Protein AF-A0A453D040-F1 (afdb_monomer)

Mean predicted aligned error: 4.33 Å

Nearest PDB structures (foldseek):
  8otz-assembly1_IB  TM=3.729E-01  e=1.281E+00  Bos taurus
  4pg4-assembly1_A  TM=2.962E-01  e=1.457E+00  Staphylococcus aureus M1064
  4pg6-assembly1_A  TM=3.492E-01  e=2.286E+00  Staphylococcus aureus
  4pg7-assembly1_B  TM=3.413E-01  e=2.772E+00  Staphylococcus aureus M1064

Organism: Aegilops tauschii subsp. strangulata (NCBI:txid200361)

Radius of gyration: 22.06 Å; Cα contacts (8 Å, |Δi|>4): 183; chains: 1; bounding box: 45×27×63 Å

Foldseek 3Di:
DEAEAEDLVRLVCQVCCVPPCCVPPPVPYFYEYEYADCVPNVVSLLSSLVRGPAYEYQAQVVLVVCCPPPSHVVNSVRYYYDHDDDDCVQVALQPDPVFPDRDDPVCCVVRVLRRVQVVCVVVVHDSDPDDDDDDDDD

Secondary structure (DSSP, 8-state):
-EEEEEHHHHHHHHHHIIIIITTTT-TT-EEEEEES-TTS-HHHHHHHHHH-SEEEES-HHHHHHTTTSTTTGGGGGGEEE------TTTS-TTT-TTSSS---SSSHHHHHHHHHHHHHHHTT----SS--------

Sequence (138 aa):
DIIHCHDWSSAPVAWLYKQQYVHNGLPNGRVVFTIHNLEFGVHHIGKAMAHCDKATTVSYTYSKEVSGHGSIAPHYFKFHGIRNGIDSDIWDPYNDNFIPVHYTSENVVEGKSSAKRALQEKLGLHQTDSPLVGIISR

Structure (mmCIF, N/CA/C/O backbone):
data_AF-A0A453D040-F1
#
_entry.id   AF-A0A453D040-F1
#
loop_
_atom_site.group_PDB
_atom_site.id
_atom_site.type_symbol
_atom_site.label_atom_id
_atom_site.label_alt_id
_atom_site.label_comp_id
_atom_site.label_asym_id
_atom_site.label_entity_id
_atom_site.label_seq_id
_atom_site.pdbx_PDB_ins_code
_atom_site.Cartn_x
_atom_site.Cartn_y
_atom_site.Cartn_z
_atom_site.occupancy
_atom_site.B_iso_or_equiv
_atom_site.auth_seq_id
_atom_site.auth_comp_id
_atom_site.auth_asym_id
_atom_site.auth_atom_id
_atom_site.pdbx_PDB_model_num
ATOM 1 N N . ASP A 1 1 ? -2.326 2.569 -23.953 1.00 89.75 1 ASP A N 1
ATOM 2 C CA . ASP A 1 1 ? -2.586 1.633 -22.836 1.00 89.75 1 ASP A CA 1
ATOM 3 C C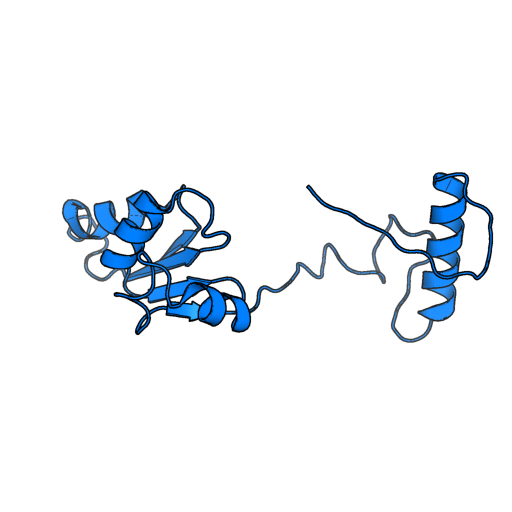 . ASP A 1 1 ? -1.653 1.884 -21.668 1.00 89.75 1 ASP A C 1
ATOM 5 O O . ASP A 1 1 ? -0.561 2.421 -21.864 1.00 89.75 1 ASP A O 1
ATOM 9 N N . ILE A 1 2 ? -2.083 1.499 -20.467 1.00 95.19 2 ILE A N 1
ATOM 10 C CA . ILE A 1 2 ? -1.259 1.515 -19.256 1.00 95.19 2 ILE A CA 1
ATOM 11 C C . ILE A 1 2 ? -1.153 0.085 -18.739 1.00 95.19 2 ILE A C 1
ATOM 13 O O . ILE A 1 2 ? -2.164 -0.557 -18.474 1.00 95.19 2 ILE A O 1
ATOM 17 N N . ILE A 1 3 ? 0.076 -0.395 -18.580 1.00 96.19 3 ILE A N 1
ATOM 18 C CA . ILE A 1 3 ? 0.377 -1.659 -17.919 1.00 96.19 3 ILE A CA 1
ATOM 19 C C . ILE A 1 3 ? 0.754 -1.323 -16.482 1.00 96.19 3 ILE A C 1
ATOM 21 O O . ILE A 1 3 ? 1.815 -0.745 -16.228 1.00 96.19 3 ILE A O 1
ATOM 25 N N . HIS A 1 4 ? -0.128 -1.659 -15.546 1.00 98.06 4 HIS A N 1
ATOM 26 C CA . HIS A 1 4 ? 0.088 -1.417 -14.125 1.00 98.06 4 HIS A CA 1
ATOM 27 C C . HIS A 1 4 ? 0.572 -2.698 -13.452 1.00 98.06 4 HIS A C 1
ATOM 29 O O . HIS A 1 4 ? -0.169 -3.657 -13.272 1.00 98.06 4 HIS A O 1
ATOM 35 N N . CYS A 1 5 ? 1.857 -2.721 -13.130 1.00 98.06 5 CYS A N 1
ATOM 36 C CA . CYS A 1 5 ? 2.522 -3.832 -12.470 1.00 98.06 5 CYS A CA 1
ATOM 37 C C . CYS A 1 5 ? 2.555 -3.588 -10.956 1.00 98.06 5 CYS A C 1
ATOM 39 O O . CYS A 1 5 ? 2.861 -2.480 -10.512 1.00 98.06 5 CYS A O 1
ATOM 41 N N . HIS A 1 6 ? 2.278 -4.627 -10.175 1.00 98.06 6 HIS A N 1
ATOM 42 C CA . HIS A 1 6 ? 2.329 -4.613 -8.717 1.00 98.06 6 HIS A CA 1
ATOM 43 C C . HIS A 1 6 ? 3.392 -5.593 -8.208 1.00 98.06 6 HIS A C 1
ATOM 45 O O . HIS A 1 6 ? 3.328 -6.788 -8.501 1.00 98.06 6 HIS A O 1
ATOM 51 N N . ASP A 1 7 ? 4.349 -5.073 -7.442 1.00 97.31 7 ASP A N 1
ATOM 52 C CA . ASP A 1 7 ? 5.433 -5.806 -6.784 1.00 97.31 7 ASP A CA 1
ATOM 53 C C . ASP A 1 7 ? 6.348 -6.656 -7.682 1.00 97.31 7 ASP A C 1
ATOM 55 O O . ASP A 1 7 ? 6.230 -6.743 -8.908 1.00 97.31 7 ASP A O 1
ATOM 59 N N . TRP A 1 8 ? 7.346 -7.260 -7.033 1.00 96.81 8 TRP A N 1
ATOM 60 C CA . TRP A 1 8 ? 8.403 -8.055 -7.650 1.00 96.81 8 TRP A CA 1
ATOM 61 C C . TRP A 1 8 ? 7.890 -9.215 -8.512 1.00 96.81 8 TRP A C 1
ATOM 63 O O . TRP A 1 8 ? 8.557 -9.579 -9.479 1.00 96.81 8 TRP A O 1
ATOM 73 N N . SER A 1 9 ? 6.719 -9.778 -8.203 1.00 97.31 9 SER A N 1
ATOM 74 C CA . SER A 1 9 ? 6.136 -10.895 -8.955 1.00 97.31 9 SER A CA 1
ATOM 75 C C . SER A 1 9 ? 5.751 -10.498 -10.384 1.00 97.31 9 SER A C 1
ATOM 77 O O . SER A 1 9 ? 5.857 -11.315 -11.294 1.00 97.31 9 SER A O 1
ATOM 79 N N . SER A 1 10 ? 5.373 -9.233 -10.605 1.00 97.94 10 SER A N 1
ATOM 80 C CA . SER A 1 10 ? 5.038 -8.692 -11.931 1.00 97.94 10 SER A CA 1
ATOM 81 C C . SER A 1 10 ? 6.128 -7.798 -12.532 1.00 97.94 10 SER A C 1
ATOM 83 O O . SER A 1 10 ? 6.037 -7.414 -13.699 1.00 97.94 10 SER A O 1
ATOM 85 N N . ALA A 1 11 ? 7.202 -7.516 -11.787 1.00 97.75 11 ALA A N 1
ATOM 86 C CA . ALA A 1 11 ? 8.355 -6.745 -12.254 1.00 97.75 11 ALA A CA 1
ATOM 87 C C . ALA A 1 11 ? 8.897 -7.168 -13.639 1.00 97.75 11 ALA A C 1
ATOM 89 O O . ALA A 1 11 ? 9.210 -6.264 -14.423 1.00 97.75 11 ALA A O 1
ATOM 90 N N . PRO A 1 12 ? 8.960 -8.473 -14.005 1.00 97.94 12 PRO A N 1
ATOM 91 C CA . PRO A 1 12 ? 9.365 -8.901 -15.346 1.00 97.94 12 PRO A CA 1
ATOM 92 C C . PRO A 1 12 ? 8.638 -8.240 -16.500 1.00 97.94 12 PRO A C 1
ATOM 94 O O . PRO A 1 12 ? 9.259 -7.931 -17.520 1.00 97.94 12 PRO A O 1
ATOM 97 N N . VAL A 1 13 ? 7.354 -7.945 -16.325 1.00 96.81 13 VAL A N 1
ATOM 98 C CA . VAL A 1 13 ? 6.543 -7.314 -17.362 1.00 96.81 13 VAL A CA 1
ATOM 99 C C . VAL A 1 13 ? 7.116 -5.949 -17.745 1.00 96.81 13 VAL A C 1
ATOM 101 O O . VAL A 1 13 ? 7.151 -5.626 -18.930 1.00 96.81 13 VAL A O 1
ATOM 104 N N . ALA A 1 14 ? 7.657 -5.181 -16.792 1.00 96.75 14 ALA A N 1
ATOM 105 C CA . ALA A 1 14 ? 8.172 -3.838 -17.051 1.00 96.75 14 ALA A CA 1
ATOM 106 C C . ALA A 1 14 ? 9.323 -3.822 -18.070 1.00 96.75 14 ALA A C 1
ATOM 108 O O . ALA A 1 14 ? 9.320 -2.997 -18.986 1.00 96.75 14 ALA A O 1
ATOM 109 N N . TRP A 1 15 ? 10.299 -4.729 -17.943 1.00 95.88 15 TRP A N 1
ATOM 110 C CA . TRP A 1 15 ? 11.440 -4.761 -18.865 1.00 95.88 15 TRP A CA 1
ATOM 111 C C . TRP A 1 15 ? 11.167 -5.587 -20.113 1.00 95.88 15 TRP A C 1
ATOM 113 O O . TRP A 1 15 ? 11.574 -5.171 -21.194 1.00 95.88 15 TRP A O 1
ATOM 123 N N . LEU A 1 16 ? 10.453 -6.713 -19.996 1.00 95.81 16 LEU A N 1
ATOM 124 C CA . LEU A 1 16 ? 10.104 -7.527 -21.159 1.00 95.81 16 LEU A CA 1
ATOM 125 C C . LEU A 1 16 ? 9.261 -6.710 -22.134 1.00 95.81 16 LEU A C 1
ATOM 127 O O . LEU A 1 16 ? 9.548 -6.705 -23.329 1.00 95.81 16 LEU A O 1
ATOM 131 N N . TYR A 1 17 ? 8.294 -5.938 -21.631 1.00 95.19 17 TYR A N 1
ATOM 132 C CA . TYR A 1 17 ? 7.504 -5.048 -22.469 1.00 95.19 17 TYR A CA 1
ATOM 133 C C . TYR A 1 17 ? 8.383 -4.055 -23.242 1.00 95.19 17 TYR A C 1
ATOM 135 O O . TYR A 1 17 ? 8.329 -4.014 -24.470 1.00 95.19 17 TYR A O 1
ATOM 143 N N . LYS A 1 18 ? 9.248 -3.304 -22.545 1.00 91.25 18 LYS A N 1
ATOM 144 C CA . LYS A 1 18 ? 10.108 -2.288 -23.175 1.00 91.25 18 LYS A CA 1
ATOM 145 C C . LYS A 1 18 ? 11.129 -2.878 -24.149 1.00 91.25 18 LYS A C 1
ATOM 147 O O . LYS A 1 18 ? 11.468 -2.217 -25.121 1.00 91.25 18 LYS A O 1
ATOM 152 N N . GLN A 1 19 ? 11.631 -4.082 -23.882 1.00 92.56 19 GLN A N 1
ATOM 153 C CA . GLN A 1 19 ? 12.714 -4.690 -24.659 1.00 92.56 19 GLN A CA 1
ATOM 154 C C . GLN A 1 19 ? 12.226 -5.555 -25.822 1.00 92.56 19 GLN A C 1
ATOM 156 O O . GLN A 1 19 ? 12.916 -5.642 -26.831 1.00 92.56 19 GLN A O 1
ATOM 161 N N . GLN A 1 20 ? 11.081 -6.223 -25.677 1.00 91.25 20 GLN A N 1
ATOM 162 C CA . GLN A 1 20 ? 10.655 -7.276 -26.605 1.00 91.25 20 GLN A CA 1
ATOM 163 C C . GLN A 1 20 ? 9.275 -7.027 -27.215 1.00 91.25 20 GLN A C 1
ATOM 165 O O . GLN A 1 20 ? 9.037 -7.429 -28.351 1.00 91.25 20 GLN A O 1
ATOM 170 N N . TYR A 1 21 ? 8.360 -6.376 -26.490 1.00 89.69 21 TYR A N 1
ATOM 171 C CA . TYR A 1 21 ? 6.948 -6.325 -26.890 1.00 89.69 21 TYR A CA 1
ATOM 172 C C . TYR A 1 21 ? 6.437 -4.944 -27.282 1.00 89.69 21 TYR A C 1
ATOM 174 O O . TYR A 1 21 ? 5.306 -4.849 -27.749 1.00 89.69 21 TYR A O 1
ATOM 182 N N . VAL A 1 22 ? 7.245 -3.887 -27.174 1.00 87.75 22 VAL A N 1
ATOM 183 C CA . VAL A 1 22 ? 6.804 -2.535 -27.548 1.00 87.75 22 VAL A CA 1
ATOM 184 C C . VAL A 1 22 ? 6.285 -2.488 -28.993 1.00 87.75 22 VAL A C 1
ATOM 186 O O . VAL A 1 22 ? 5.265 -1.870 -29.259 1.00 87.75 22 VAL A O 1
ATOM 189 N N . HIS A 1 23 ? 6.887 -3.235 -29.921 1.00 85.06 23 HIS A N 1
ATOM 190 C CA . HIS A 1 23 ? 6.444 -3.285 -31.321 1.00 85.06 23 HIS A CA 1
ATOM 191 C C . HIS A 1 23 ? 5.318 -4.300 -31.596 1.00 85.06 23 HIS A C 1
ATOM 193 O O . HIS A 1 23 ? 4.806 -4.354 -32.710 1.00 85.06 23 HIS A O 1
ATOM 199 N N . ASN A 1 24 ? 4.893 -5.069 -30.590 1.00 83.12 24 ASN A N 1
ATOM 200 C CA . ASN A 1 24 ? 3.925 -6.159 -30.715 1.00 83.12 24 ASN A CA 1
ATOM 201 C C . ASN A 1 24 ? 2.545 -5.746 -30.179 1.00 83.12 24 ASN A C 1
ATOM 203 O O . ASN A 1 24 ? 2.044 -6.304 -29.206 1.00 83.12 24 ASN A O 1
ATO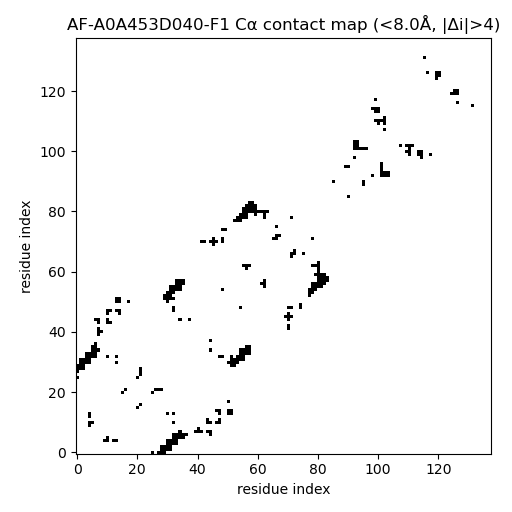M 207 N N . GLY A 1 25 ? 1.931 -4.745 -30.816 1.00 74.94 25 GLY A N 1
ATOM 208 C CA . GLY A 1 25 ? 0.526 -4.377 -30.585 1.00 74.94 25 GLY A CA 1
ATOM 209 C C . GLY A 1 25 ? 0.268 -3.280 -29.546 1.00 74.94 25 GLY A C 1
ATOM 210 O O . GLY A 1 25 ? -0.860 -2.812 -29.451 1.00 74.94 25 GLY A O 1
ATOM 211 N N . LEU A 1 26 ? 1.291 -2.807 -28.824 1.00 80.56 26 LEU A N 1
ATOM 212 C CA . LEU A 1 26 ? 1.186 -1.693 -27.868 1.00 80.56 26 LEU A CA 1
ATOM 213 C C . LEU A 1 26 ? 2.322 -0.663 -28.055 1.00 80.56 26 LEU A C 1
ATOM 215 O O . LEU A 1 26 ? 3.042 -0.373 -27.108 1.00 80.56 26 LEU A O 1
ATOM 219 N N . PRO A 1 27 ? 2.496 -0.047 -29.239 1.00 82.50 27 PRO A N 1
ATOM 220 C CA . PRO A 1 27 ? 3.654 0.813 -29.542 1.00 82.50 27 PRO A CA 1
ATOM 221 C C . PRO A 1 27 ? 3.834 2.015 -28.609 1.00 82.50 27 PRO A C 1
ATOM 223 O O . PRO A 1 27 ? 4.950 2.489 -28.420 1.00 82.50 27 PRO A O 1
ATOM 226 N N . ASN A 1 28 ? 2.748 2.487 -27.993 1.00 88.00 28 ASN A N 1
ATOM 227 C CA . ASN A 1 28 ? 2.739 3.662 -27.119 1.00 88.00 28 ASN A CA 1
ATOM 228 C C . ASN A 1 28 ? 2.328 3.341 -25.673 1.00 88.00 28 ASN A C 1
ATOM 230 O O . ASN A 1 28 ? 1.981 4.249 -24.913 1.00 88.00 28 ASN A O 1
ATOM 234 N N . GLY A 1 29 ? 2.318 2.065 -25.279 1.00 92.88 29 GLY A N 1
ATOM 235 C CA . GLY A 1 29 ? 1.950 1.675 -23.920 1.00 92.88 29 GLY A CA 1
ATOM 236 C C . GLY A 1 29 ? 2.936 2.212 -22.875 1.00 92.88 29 GLY A C 1
ATOM 237 O O . GLY A 1 29 ? 4.155 2.258 -23.096 1.00 92.88 29 GLY A O 1
ATOM 238 N N . ARG A 1 30 ? 2.400 2.619 -21.723 1.00 95.88 30 ARG A N 1
ATOM 239 C CA . ARG A 1 30 ? 3.167 3.109 -20.571 1.00 95.88 30 ARG A CA 1
ATOM 240 C C . ARG A 1 30 ? 3.128 2.096 -19.440 1.00 95.88 30 ARG A C 1
ATOM 242 O O . ARG A 1 30 ? 2.104 1.463 -19.215 1.00 95.88 30 ARG A O 1
ATOM 249 N N . VAL A 1 31 ? 4.233 1.965 -18.721 1.00 97.75 31 VAL A N 1
ATOM 250 C CA . VAL A 1 31 ? 4.354 1.068 -17.572 1.00 97.75 31 VAL A CA 1
ATOM 251 C C . VAL A 1 31 ? 4.335 1.889 -16.292 1.00 97.75 31 VAL A C 1
ATOM 253 O O . VAL A 1 31 ? 5.196 2.750 -16.085 1.00 97.75 31 VAL A O 1
ATOM 256 N N . VAL A 1 32 ? 3.380 1.579 -15.422 1.00 98.50 32 VAL A N 1
ATOM 257 C CA . VAL A 1 32 ? 3.338 2.052 -14.038 1.00 98.50 32 VAL A CA 1
ATOM 258 C C . VAL A 1 32 ? 3.701 0.882 -13.133 1.00 98.50 32 VAL A C 1
ATOM 260 O O . VAL A 1 32 ? 3.146 -0.203 -13.282 1.00 98.50 32 VAL A O 1
ATOM 263 N N . PHE A 1 33 ? 4.639 1.084 -12.211 1.00 98.56 33 PHE A N 1
ATOM 264 C CA . PHE A 1 33 ? 5.089 0.043 -11.286 1.00 98.56 33 PHE A CA 1
ATOM 265 C C . PHE A 1 33 ? 4.820 0.451 -9.834 1.00 98.56 33 PHE A C 1
ATOM 267 O O . PHE A 1 33 ? 5.387 1.433 -9.359 1.00 98.56 33 PHE A O 1
ATOM 274 N N . THR A 1 34 ? 3.960 -0.279 -9.125 1.00 98.44 34 THR A N 1
ATOM 275 C CA . THR A 1 34 ? 3.672 -0.041 -7.704 1.00 98.44 34 THR A CA 1
ATOM 276 C C . THR A 1 34 ? 4.409 -1.035 -6.825 1.00 98.44 34 THR A C 1
ATOM 278 O O . THR A 1 34 ? 4.254 -2.242 -6.991 1.00 98.44 34 THR A O 1
ATOM 281 N N . ILE A 1 35 ? 5.159 -0.515 -5.858 1.00 97.94 35 ILE A N 1
ATOM 282 C CA . ILE A 1 35 ? 5.836 -1.292 -4.818 1.00 97.94 35 ILE A CA 1
ATOM 283 C C . ILE A 1 35 ? 4.962 -1.269 -3.563 1.00 97.94 35 ILE A C 1
ATOM 285 O O . ILE A 1 35 ? 4.740 -0.192 -3.002 1.00 97.94 35 ILE A O 1
ATOM 289 N N . HIS A 1 36 ? 4.486 -2.428 -3.111 1.00 96.81 36 HIS A N 1
ATOM 290 C CA . HIS A 1 36 ? 3.762 -2.562 -1.842 1.00 96.81 36 HIS A CA 1
ATOM 291 C C . HIS A 1 36 ? 4.686 -2.950 -0.694 1.00 96.81 36 HIS A C 1
ATOM 293 O O . HIS A 1 36 ? 4.465 -2.499 0.426 1.00 96.81 36 HIS A O 1
ATOM 299 N N . ASN A 1 37 ? 5.736 -3.731 -0.962 1.00 93.56 37 ASN A N 1
ATOM 300 C CA . ASN A 1 37 ? 6.781 -3.999 0.023 1.00 93.56 37 ASN A CA 1
ATOM 301 C C . ASN A 1 37 ? 8.160 -4.147 -0.637 1.00 93.56 37 ASN A C 1
ATOM 303 O O . ASN A 1 37 ? 8.401 -5.076 -1.407 1.00 93.56 37 ASN A O 1
ATOM 307 N N . LEU A 1 38 ? 9.081 -3.242 -0.295 1.00 92.94 38 LEU A N 1
ATOM 308 C CA . LEU A 1 38 ? 10.444 -3.244 -0.820 1.00 92.94 38 LEU A CA 1
ATOM 309 C C . LEU A 1 38 ? 11.324 -4.373 -0.257 1.00 92.94 38 LEU A C 1
ATOM 311 O O . LEU A 1 38 ? 12.333 -4.693 -0.872 1.00 92.94 38 LEU A O 1
ATOM 315 N N . GLU A 1 39 ? 10.965 -5.000 0.865 1.00 91.06 39 GLU A N 1
ATOM 316 C CA . GLU A 1 39 ? 11.761 -6.073 1.487 1.00 91.06 39 GLU A CA 1
ATOM 317 C C . GLU A 1 39 ? 11.878 -7.323 0.601 1.00 91.06 39 GLU A C 1
ATOM 319 O O . GLU A 1 39 ? 12.839 -8.086 0.713 1.00 91.06 39 GLU A O 1
ATOM 324 N N . PHE A 1 40 ? 10.932 -7.527 -0.319 1.00 92.12 40 PHE A N 1
ATOM 325 C CA . PHE A 1 40 ? 10.878 -8.712 -1.168 1.00 92.12 40 PHE A CA 1
ATOM 326 C C . PHE A 1 40 ? 11.274 -8.400 -2.609 1.00 92.12 40 PHE A C 1
ATOM 328 O O . PHE A 1 40 ? 10.770 -7.474 -3.238 1.00 92.12 40 PHE A O 1
ATOM 335 N N . GLY A 1 41 ? 12.161 -9.222 -3.176 1.00 92.12 41 GLY A N 1
ATOM 336 C CA . GLY A 1 41 ? 12.474 -9.165 -4.605 1.00 92.12 41 GLY A CA 1
ATOM 337 C C . GLY A 1 41 ? 13.178 -7.879 -5.053 1.00 92.12 41 GLY A C 1
ATOM 338 O O . GLY A 1 41 ? 13.058 -7.496 -6.216 1.00 92.12 41 GLY A O 1
ATOM 339 N N . VAL A 1 42 ? 13.952 -7.244 -4.166 1.00 94.38 42 VAL A N 1
ATOM 340 C CA . VAL A 1 42 ? 14.692 -5.985 -4.389 1.00 94.38 42 VAL A CA 1
ATOM 341 C C . VAL A 1 42 ? 15.409 -5.917 -5.742 1.00 94.38 42 VAL A C 1
ATOM 343 O O . VAL A 1 42 ? 15.384 -4.876 -6.403 1.00 94.38 42 VAL A O 1
ATOM 346 N N . HIS A 1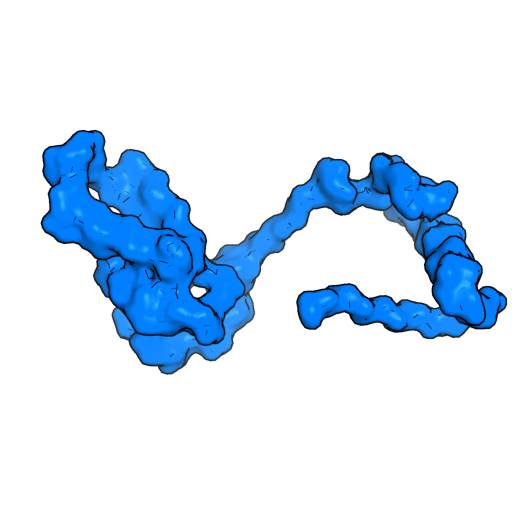 43 ? 16.036 -7.017 -6.173 1.00 94.88 43 HIS A N 1
ATOM 347 C CA . HIS A 1 43 ? 16.724 -7.092 -7.464 1.00 94.88 43 HIS A CA 1
ATOM 348 C C . HIS A 1 43 ? 15.764 -6.899 -8.651 1.00 94.88 43 HIS A C 1
ATOM 350 O O . HIS A 1 43 ? 16.036 -6.118 -9.564 1.00 94.88 43 HIS A O 1
ATOM 356 N N . HIS A 1 44 ? 14.608 -7.567 -8.615 1.00 97.75 44 HIS A N 1
ATOM 357 C CA . HIS A 1 44 ? 13.576 -7.458 -9.644 1.00 97.75 44 HIS A CA 1
ATOM 358 C C . HIS A 1 44 ? 12.931 -6.072 -9.623 1.00 97.75 44 HIS A C 1
ATOM 360 O O . HIS A 1 44 ? 12.731 -5.475 -10.680 1.00 97.75 44 HIS A O 1
ATOM 366 N N . ILE A 1 45 ? 12.684 -5.531 -8.425 1.00 97.38 45 ILE A N 1
ATOM 367 C CA . ILE A 1 45 ? 12.180 -4.168 -8.237 1.00 97.38 45 ILE A CA 1
ATOM 368 C C . ILE A 1 45 ? 13.141 -3.151 -8.853 1.00 97.38 45 ILE A C 1
ATOM 370 O O . ILE A 1 45 ? 12.707 -2.329 -9.650 1.00 97.38 45 ILE A O 1
ATOM 374 N N . GLY A 1 46 ? 14.442 -3.225 -8.559 1.00 97.50 46 GLY A N 1
ATOM 375 C CA . GLY A 1 46 ? 15.432 -2.305 -9.131 1.00 97.50 46 GLY A CA 1
ATOM 376 C C . GLY A 1 46 ? 15.445 -2.340 -10.660 1.00 97.50 46 GLY A C 1
ATOM 377 O O . GLY A 1 46 ? 15.434 -1.295 -11.309 1.00 97.50 46 GLY A O 1
ATOM 378 N N . LYS A 1 47 ? 15.359 -3.536 -11.254 1.00 97.94 47 LYS A N 1
ATOM 379 C CA . LYS A 1 47 ? 15.256 -3.678 -12.711 1.00 97.94 47 LYS A CA 1
ATOM 380 C C . LYS A 1 47 ? 13.950 -3.092 -13.261 1.00 97.94 47 LYS A C 1
ATOM 382 O O . LYS A 1 47 ? 13.980 -2.386 -14.265 1.00 97.94 47 LYS A O 1
ATOM 387 N N . ALA A 1 48 ? 12.810 -3.327 -12.612 1.00 98.06 48 ALA A N 1
ATOM 388 C CA . ALA A 1 48 ? 11.539 -2.724 -13.018 1.00 98.06 48 ALA A CA 1
ATOM 389 C C . ALA A 1 48 ? 11.565 -1.193 -12.907 1.00 98.06 48 ALA A C 1
ATOM 391 O O . ALA A 1 48 ? 11.125 -0.511 -13.832 1.00 98.06 48 ALA A O 1
ATOM 392 N N . MET A 1 49 ? 12.156 -0.654 -11.838 1.00 98.06 49 MET A N 1
ATOM 393 C CA . MET A 1 49 ? 12.350 0.783 -11.640 1.00 98.06 49 MET A CA 1
ATOM 394 C C . MET A 1 49 ? 13.183 1.405 -12.762 1.00 98.06 49 MET A C 1
ATOM 396 O O . MET A 1 49 ? 12.882 2.517 -13.190 1.00 98.06 49 MET A O 1
ATOM 400 N N . ALA A 1 50 ? 14.170 0.694 -13.312 1.00 97.88 50 ALA A N 1
ATOM 401 C CA . ALA A 1 50 ? 14.936 1.179 -14.459 1.00 97.88 50 ALA A CA 1
ATOM 402 C C . ALA A 1 50 ? 14.089 1.296 -15.743 1.00 97.88 50 ALA A C 1
ATOM 404 O O . ALA A 1 50 ? 14.331 2.191 -16.553 1.00 97.88 50 ALA A O 1
ATOM 405 N N . HIS A 1 51 ? 13.064 0.454 -15.917 1.00 97.69 51 HIS A N 1
ATOM 406 C CA . HIS A 1 51 ? 12.305 0.341 -17.171 1.00 97.69 51 HIS A CA 1
ATOM 407 C C . HIS A 1 51 ? 10.896 0.957 -17.152 1.00 97.69 51 HIS A C 1
ATOM 409 O O . HIS A 1 51 ? 10.357 1.264 -18.218 1.00 97.69 51 HIS A O 1
ATOM 415 N N . CYS A 1 52 ? 10.289 1.167 -15.983 1.00 98.00 52 CYS A N 1
ATOM 416 C CA . CYS A 1 52 ? 8.954 1.757 -15.886 1.00 98.00 52 CYS A CA 1
ATOM 417 C C . CYS A 1 52 ? 8.946 3.253 -16.252 1.00 98.00 52 CYS A C 1
ATOM 419 O O . CYS A 1 52 ? 9.943 3.959 -16.077 1.00 98.00 52 CYS A O 1
ATOM 421 N N . ASP A 1 53 ? 7.809 3.764 -16.728 1.00 98.06 53 ASP A N 1
ATOM 422 C CA . ASP A 1 53 ? 7.635 5.193 -17.018 1.00 98.06 53 ASP A CA 1
ATOM 423 C C . ASP A 1 53 ? 7.357 5.984 -15.727 1.00 98.06 53 ASP A C 1
ATOM 425 O O . ASP A 1 53 ? 7.900 7.070 -15.519 1.00 98.06 53 ASP A O 1
ATOM 429 N N . LYS A 1 54 ? 6.545 5.412 -14.831 1.00 98.44 54 LYS A N 1
ATOM 430 C CA . LYS A 1 54 ? 6.258 5.940 -13.493 1.00 98.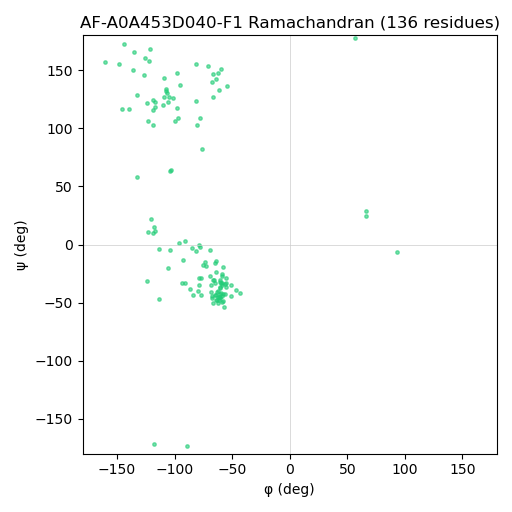44 54 LYS A CA 1
ATOM 431 C C . LYS A 1 54 ? 6.285 4.824 -12.463 1.00 98.44 54 LYS A C 1
ATOM 433 O O . LYS A 1 54 ? 5.978 3.677 -12.778 1.00 98.44 54 LYS A O 1
ATOM 438 N N . ALA A 1 55 ? 6.649 5.170 -11.238 1.00 98.38 55 ALA A N 1
ATOM 439 C CA . ALA A 1 55 ? 6.619 4.256 -10.115 1.00 98.38 55 ALA A CA 1
ATOM 440 C C . ALA A 1 55 ? 5.824 4.858 -8.959 1.00 98.38 55 ALA A C 1
ATOM 442 O O . ALA A 1 55 ? 5.844 6.074 -8.746 1.00 98.38 55 ALA A O 1
ATOM 443 N N . THR A 1 56 ? 5.130 4.009 -8.208 1.00 98.38 56 THR A N 1
ATOM 444 C CA . THR A 1 56 ? 4.394 4.427 -7.019 1.00 98.38 56 THR A CA 1
ATOM 445 C C . THR A 1 56 ? 4.609 3.488 -5.840 1.00 98.38 56 THR A C 1
ATOM 447 O O . THR A 1 56 ? 5.120 2.379 -5.984 1.00 98.38 56 THR A O 1
ATOM 450 N N . THR A 1 57 ? 4.227 3.938 -4.653 1.00 98.06 57 THR A N 1
ATOM 451 C CA . THR A 1 57 ? 4.120 3.093 -3.463 1.00 98.06 57 THR A CA 1
ATOM 452 C C . THR A 1 57 ? 2.937 3.526 -2.605 1.00 98.06 57 THR A C 1
ATOM 454 O O . THR A 1 57 ? 2.314 4.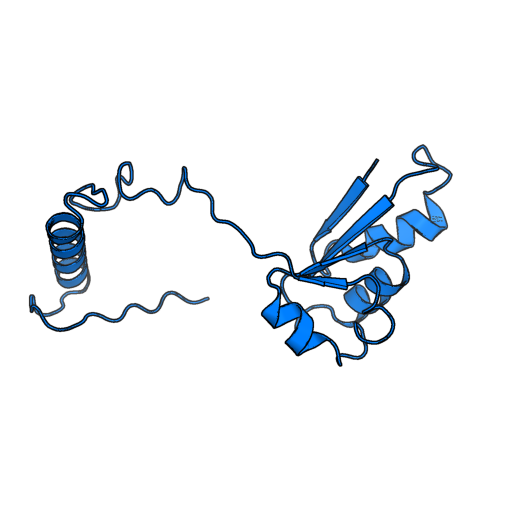545 -2.887 1.00 98.06 57 THR A O 1
ATOM 457 N N . VAL A 1 58 ? 2.628 2.756 -1.567 1.00 96.50 58 VAL A N 1
ATOM 458 C CA . VAL A 1 58 ? 1.349 2.761 -0.837 1.00 96.50 58 VAL A CA 1
ATOM 459 C C . VAL A 1 58 ? 1.164 3.910 0.157 1.00 96.50 58 VAL A C 1
ATOM 461 O O . VAL A 1 58 ? 0.120 4.014 0.805 1.00 96.50 58 VAL A O 1
ATOM 464 N N . SER A 1 59 ? 2.164 4.782 0.318 1.00 96.75 59 SER A N 1
ATOM 465 C CA . SER A 1 59 ? 2.011 6.021 1.080 1.00 96.75 59 SER A CA 1
ATOM 466 C C . SER A 1 59 ? 3.081 7.058 0.751 1.00 96.75 59 SER A C 1
ATOM 468 O O . SER A 1 59 ? 4.187 6.742 0.305 1.00 96.75 59 SER A O 1
ATOM 470 N N . TYR A 1 60 ? 2.752 8.324 1.011 1.00 96.31 60 TYR A N 1
ATOM 471 C CA . TYR A 1 60 ? 3.687 9.439 0.882 1.00 96.31 60 TYR A CA 1
ATOM 472 C C . TYR A 1 60 ? 4.888 9.301 1.825 1.00 96.31 60 TYR A C 1
ATOM 474 O O . TYR A 1 60 ? 6.027 9.471 1.394 1.00 96.31 60 TYR A O 1
ATOM 482 N N . THR A 1 61 ? 4.652 8.950 3.090 1.00 97.06 61 THR A N 1
ATOM 483 C CA . THR A 1 61 ? 5.720 8.806 4.089 1.00 97.06 61 THR A CA 1
ATOM 484 C C . THR A 1 61 ? 6.672 7.675 3.716 1.00 97.06 61 THR A C 1
ATOM 486 O O . THR A 1 61 ? 7.873 7.912 3.621 1.00 97.06 61 THR A O 1
ATOM 489 N N . TYR A 1 62 ? 6.139 6.502 3.362 1.00 96.62 62 TYR A N 1
ATOM 490 C CA . TYR A 1 62 ? 6.963 5.360 2.965 1.00 96.62 62 TYR A CA 1
ATOM 491 C C . TYR A 1 62 ? 7.824 5.671 1.736 1.00 96.62 62 TYR A C 1
ATOM 493 O O . TYR A 1 62 ? 8.996 5.311 1.692 1.00 96.62 62 TYR A O 1
ATOM 501 N N . SER A 1 63 ? 7.300 6.441 0.769 1.00 97.00 63 SER A N 1
ATOM 502 C CA . SER A 1 63 ? 8.090 6.866 -0.396 1.00 97.00 63 SER A CA 1
ATOM 503 C C . SER A 1 63 ? 9.338 7.676 -0.023 1.00 97.00 63 SER A C 1
ATOM 505 O O . SER A 1 63 ? 10.369 7.550 -0.683 1.00 97.00 63 SER A O 1
ATOM 507 N N . LYS A 1 64 ? 9.269 8.469 1.056 1.00 97.00 64 LYS A N 1
ATOM 508 C CA . LYS A 1 64 ? 10.414 9.223 1.581 1.00 97.00 64 LYS A CA 1
ATOM 509 C C . LYS A 1 64 ? 11.366 8.331 2.357 1.00 97.00 64 LYS A C 1
ATOM 511 O O . LYS A 1 64 ? 12.572 8.449 2.171 1.00 97.00 64 LYS A O 1
ATOM 516 N N . GLU A 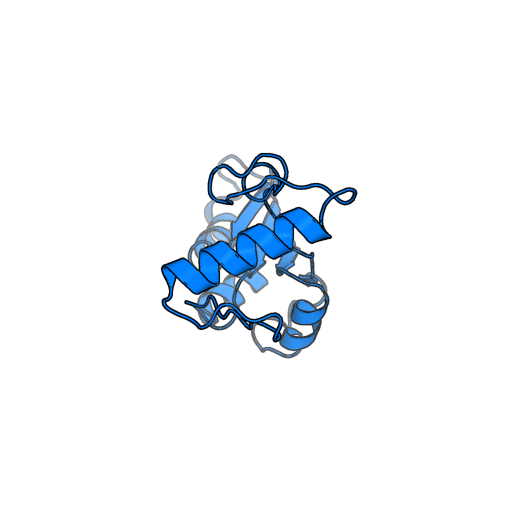1 65 ? 10.834 7.446 3.193 1.00 97.06 65 GLU A N 1
ATOM 517 C CA . GLU A 1 65 ? 11.626 6.509 3.998 1.00 97.06 65 GLU A CA 1
ATOM 518 C C . GLU A 1 65 ? 12.536 5.647 3.117 1.00 97.06 65 GLU A C 1
ATOM 520 O O . GLU A 1 65 ? 13.721 5.499 3.405 1.00 97.06 65 GLU A O 1
ATOM 525 N N . VAL A 1 66 ? 12.021 5.156 1.985 1.00 96.31 66 VAL A N 1
ATOM 526 C CA . VAL A 1 66 ? 12.785 4.296 1.065 1.00 96.31 66 VAL A CA 1
ATOM 527 C C . VAL A 1 66 ? 13.528 5.061 -0.033 1.00 96.31 66 VAL A C 1
ATOM 529 O O . VAL A 1 66 ? 14.166 4.447 -0.888 1.00 96.31 66 VAL A O 1
ATOM 532 N N . SER A 1 67 ? 13.472 6.396 -0.034 1.00 96.19 67 SER A N 1
ATOM 533 C CA . SER A 1 67 ? 14.033 7.231 -1.108 1.00 96.19 67 SER A CA 1
ATOM 534 C C . SER A 1 67 ? 15.540 7.040 -1.306 1.00 96.19 67 SER A C 1
ATOM 536 O O . SER A 1 67 ? 16.018 7.099 -2.435 1.00 96.19 67 SER A O 1
ATOM 538 N N . GLY A 1 68 ? 16.278 6.762 -0.226 1.00 96.38 68 GLY A N 1
ATOM 539 C CA . GLY A 1 68 ? 17.720 6.505 -0.251 1.00 96.38 68 GLY A CA 1
ATOM 540 C C . GLY A 1 68 ? 18.108 5.076 -0.644 1.00 96.38 68 GLY A C 1
ATOM 541 O O . GLY A 1 68 ? 19.293 4.787 -0.794 1.00 96.38 68 GLY A O 1
ATOM 542 N N . HIS A 1 69 ? 17.146 4.165 -0.811 1.00 97.00 69 HIS A N 1
ATOM 543 C CA . HIS A 1 69 ? 17.436 2.770 -1.125 1.00 97.00 69 HIS A CA 1
ATOM 544 C C . HIS A 1 69 ? 18.031 2.630 -2.537 1.00 97.00 69 HIS A C 1
ATOM 546 O O . HIS A 1 69 ? 17.537 3.251 -3.474 1.00 97.00 69 HIS A O 1
ATOM 552 N N . GLY A 1 70 ? 19.038 1.770 -2.735 1.00 95.94 70 GLY A N 1
ATOM 553 C CA . GLY A 1 70 ? 19.771 1.660 -4.011 1.00 95.94 70 GLY A CA 1
ATOM 554 C C . GLY A 1 70 ? 18.898 1.363 -5.242 1.00 95.94 70 GLY A C 1
ATOM 555 O O . GLY A 1 70 ? 19.152 1.890 -6.319 1.00 95.94 70 GLY A O 1
ATOM 556 N N . SER A 1 71 ? 17.823 0.586 -5.079 1.00 95.62 71 SER A N 1
ATOM 557 C CA . SER A 1 71 ? 16.834 0.320 -6.143 1.00 95.62 71 SER A CA 1
ATOM 558 C C . SER A 1 71 ? 15.901 1.500 -6.464 1.00 95.62 71 SER A C 1
ATOM 560 O O . SER A 1 71 ? 15.213 1.465 -7.482 1.00 95.62 71 SER A O 1
ATOM 562 N N . ILE A 1 72 ? 15.839 2.515 -5.597 1.00 97.44 72 ILE A N 1
ATOM 563 C CA . ILE A 1 72 ? 14.889 3.636 -5.670 1.00 97.44 72 ILE A CA 1
ATOM 564 C C . ILE A 1 72 ? 15.602 4.957 -5.944 1.00 97.44 72 ILE A C 1
ATOM 566 O O . ILE A 1 72 ? 15.173 5.691 -6.831 1.00 97.44 72 ILE A O 1
ATOM 570 N N . ALA A 1 73 ? 16.693 5.250 -5.233 1.00 97.94 73 ALA A N 1
ATOM 571 C CA . ALA A 1 73 ? 17.404 6.526 -5.287 1.00 97.94 73 ALA A CA 1
ATOM 572 C C . ALA A 1 73 ? 17.748 6.989 -6.718 1.00 97.94 73 ALA A C 1
ATOM 574 O O . ALA A 1 73 ? 17.442 8.138 -7.047 1.00 97.94 73 ALA A O 1
ATOM 575 N N . PRO A 1 74 ? 18.253 6.127 -7.630 1.00 98.19 74 PRO A N 1
ATOM 576 C CA . PRO A 1 74 ? 18.531 6.523 -9.017 1.00 98.19 74 PRO A CA 1
ATOM 577 C C . PRO A 1 74 ? 17.282 6.906 -9.829 1.00 98.19 74 PRO A C 1
ATOM 579 O O . PRO A 1 74 ? 17.376 7.495 -10.904 1.00 98.19 74 PRO A O 1
ATOM 582 N N . HIS A 1 75 ? 16.098 6.539 -9.343 1.00 97.81 75 HIS A N 1
ATOM 583 C CA . HIS A 1 75 ? 14.815 6.657 -10.031 1.00 97.81 75 HIS A CA 1
ATOM 584 C C . HIS A 1 75 ? 13.793 7.481 -9.237 1.00 97.81 75 HIS A C 1
ATOM 586 O O . HIS A 1 75 ? 12.616 7.525 -9.601 1.00 97.81 75 HIS A O 1
ATOM 592 N N . TYR A 1 76 ? 14.230 8.164 -8.176 1.00 97.81 76 TYR A N 1
ATOM 593 C CA . TYR A 1 76 ? 13.337 8.860 -7.253 1.00 97.81 76 TYR A CA 1
ATOM 594 C C . TYR A 1 76 ? 12.501 9.954 -7.936 1.00 97.81 76 TYR A C 1
ATOM 596 O O . TYR A 1 76 ? 11.333 10.142 -7.612 1.00 97.81 76 TYR A O 1
ATOM 604 N N . PHE A 1 77 ? 13.041 10.605 -8.972 1.00 98.12 77 PHE A N 1
ATOM 605 C CA . PHE A 1 77 ? 12.347 11.636 -9.758 1.00 98.12 77 PHE A CA 1
ATOM 606 C C . PHE A 1 77 ? 11.035 11.164 -10.422 1.00 98.12 77 PHE A C 1
ATOM 608 O O . PHE A 1 77 ? 10.210 11.987 -10.820 1.00 98.12 77 PHE A O 1
ATOM 615 N N . LYS A 1 78 ? 10.838 9.847 -10.571 1.00 97.94 78 LYS A N 1
ATOM 616 C CA . LYS A 1 78 ? 9.616 9.238 -11.120 1.00 97.94 78 LYS A CA 1
ATOM 617 C C . LYS A 1 78 ? 8.874 8.350 -10.116 1.00 97.94 78 LYS A C 1
ATOM 619 O O . LYS A 1 78 ? 7.975 7.619 -10.532 1.00 97.94 78 LYS A O 1
ATOM 624 N N . PHE A 1 79 ? 9.248 8.404 -8.837 1.00 98.38 79 PHE A N 1
ATOM 625 C CA . PHE A 1 79 ? 8.679 7.602 -7.758 1.00 98.38 79 PHE A CA 1
ATOM 626 C C . PHE A 1 79 ? 7.758 8.446 -6.871 1.00 98.38 79 PHE A C 1
ATOM 628 O O . PHE A 1 79 ? 8.151 9.503 -6.380 1.00 98.38 79 PHE A O 1
ATOM 635 N N . HIS A 1 80 ? 6.521 7.990 -6.671 1.00 98.25 80 HIS A N 1
ATOM 636 C CA . HIS A 1 80 ? 5.481 8.766 -5.994 1.00 98.25 80 HIS A CA 1
ATOM 637 C C . HIS A 1 80 ? 4.745 7.942 -4.928 1.00 98.25 80 HIS A C 1
ATOM 639 O O . HIS A 1 80 ? 4.224 6.866 -5.206 1.00 98.25 80 HIS A O 1
ATOM 645 N N . GLY A 1 81 ? 4.631 8.455 -3.706 1.00 98.06 81 GLY A N 1
ATOM 646 C CA . GLY A 1 81 ? 3.792 7.833 -2.682 1.00 98.06 81 GLY A CA 1
ATOM 647 C C . GLY A 1 81 ? 2.317 8.209 -2.826 1.00 98.06 81 GLY A C 1
ATOM 648 O O . GLY A 1 81 ? 1.981 9.392 -2.788 1.00 98.06 81 GLY A O 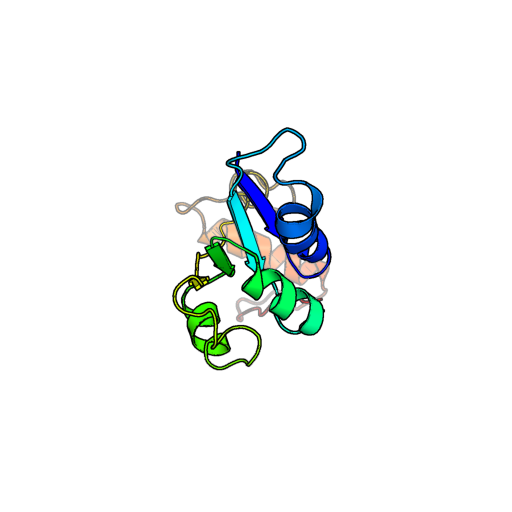1
ATOM 649 N N . ILE A 1 82 ? 1.437 7.215 -2.945 1.00 97.94 82 ILE A N 1
ATOM 650 C CA . ILE A 1 82 ? -0.021 7.363 -3.041 1.00 97.94 82 ILE A CA 1
ATOM 651 C C . ILE A 1 82 ? -0.652 6.529 -1.928 1.00 97.94 82 ILE A C 1
ATOM 653 O O . ILE A 1 82 ? -0.426 5.328 -1.856 1.00 97.94 82 ILE A O 1
ATOM 657 N N . ARG A 1 83 ? -1.429 7.165 -1.046 1.00 96.94 83 ARG A N 1
ATOM 658 C CA . ARG A 1 83 ? -2.069 6.482 0.086 1.00 96.94 83 ARG A CA 1
ATOM 659 C C . ARG A 1 83 ? -3.118 5.483 -0.413 1.00 96.94 83 ARG A C 1
ATOM 661 O O . ARG A 1 83 ? -4.029 5.887 -1.132 1.00 96.94 83 ARG A O 1
ATOM 668 N N . ASN A 1 84 ? -3.021 4.227 0.021 1.00 95.06 84 ASN A N 1
ATOM 669 C CA . ASN A 1 84 ? -4.053 3.224 -0.254 1.00 95.06 84 ASN A CA 1
ATOM 670 C C . ASN A 1 84 ? -5.403 3.608 0.372 1.00 95.06 84 ASN A C 1
ATOM 672 O O . ASN A 1 84 ? -5.465 4.228 1.437 1.00 95.06 84 ASN A O 1
ATOM 676 N N . GLY A 1 85 ? -6.478 3.209 -0.303 1.00 95.50 85 GLY A N 1
ATOM 677 C CA . GLY A 1 85 ? -7.817 3.160 0.274 1.00 95.50 85 GLY A CA 1
ATOM 678 C C . GLY A 1 85 ? -8.103 1.810 0.931 1.00 95.50 85 GLY A C 1
ATOM 679 O O . GLY A 1 85 ? -7.231 0.943 1.017 1.00 95.50 85 GLY A O 1
ATOM 680 N N . ILE A 1 86 ? -9.352 1.646 1.352 1.00 95.62 86 ILE A N 1
ATOM 681 C CA . ILE A 1 86 ? -9.947 0.370 1.754 1.00 95.62 86 ILE A CA 1
ATOM 682 C C . ILE A 1 86 ? -11.219 0.149 0.936 1.00 95.62 86 ILE A C 1
ATOM 684 O O . ILE A 1 86 ? -11.775 1.105 0.396 1.00 95.62 86 ILE A O 1
ATOM 688 N N . ASP A 1 87 ? -11.664 -1.099 0.858 1.00 95.19 87 ASP A N 1
ATOM 689 C CA . ASP A 1 87 ? -12.973 -1.433 0.308 1.00 95.19 87 ASP A CA 1
ATOM 690 C C . ASP A 1 87 ? -14.049 -1.135 1.361 1.00 95.19 87 ASP A C 1
ATOM 692 O O . ASP A 1 87 ? -14.109 -1.801 2.397 1.00 95.19 87 ASP A O 1
ATOM 696 N N . SER A 1 88 ? -14.845 -0.091 1.128 1.00 94.81 88 SER A N 1
ATOM 697 C CA . SER A 1 88 ? -15.893 0.325 2.057 1.00 94.81 88 SER A CA 1
ATOM 698 C C . SER A 1 88 ? -17.116 -0.574 2.019 1.00 94.81 88 SER A C 1
ATOM 700 O O . SER A 1 88 ? -17.872 -0.524 2.968 1.00 94.81 88 SER A O 1
ATOM 702 N N . ASP A 1 89 ? -17.321 -1.388 0.984 1.00 93.56 89 ASP A N 1
ATOM 703 C CA . ASP A 1 89 ? -18.474 -2.294 0.937 1.00 93.56 89 ASP A CA 1
ATOM 704 C C . ASP A 1 89 ? -18.230 -3.516 1.835 1.00 93.56 89 ASP A C 1
ATOM 706 O O . ASP A 1 89 ? -19.160 -4.093 2.395 1.00 93.56 89 ASP A O 1
ATOM 710 N N . ILE A 1 90 ? -16.956 -3.892 2.001 1.00 93.94 90 ILE A N 1
ATOM 711 C CA . ILE A 1 90 ? -16.525 -4.962 2.910 1.00 93.94 90 ILE A CA 1
ATOM 712 C C . ILE A 1 90 ? -16.363 -4.440 4.343 1.00 93.94 90 ILE A C 1
ATOM 714 O O . ILE A 1 90 ? -16.753 -5.115 5.293 1.00 93.94 90 ILE A O 1
ATOM 718 N N . TRP A 1 91 ? -15.756 -3.262 4.513 1.00 95.44 91 TRP A N 1
ATOM 719 C CA . TRP A 1 91 ? -15.435 -2.686 5.824 1.00 95.44 91 TRP A CA 1
ATOM 720 C C . TRP A 1 91 ? -16.415 -1.574 6.215 1.00 95.44 91 TRP A C 1
ATOM 722 O O . TRP A 1 91 ? -16.016 -0.418 6.385 1.00 95.44 91 TRP A O 1
ATOM 732 N N . ASP A 1 92 ? -17.686 -1.938 6.391 1.00 96.69 92 ASP A N 1
ATOM 733 C CA . ASP A 1 92 ? -18.763 -1.014 6.762 1.00 96.69 92 ASP A CA 1
ATOM 734 C C . ASP A 1 92 ? -19.480 -1.436 8.055 1.00 96.69 92 ASP A C 1
ATOM 736 O O . ASP A 1 92 ? -20.316 -2.338 8.017 1.00 96.69 92 ASP A O 1
ATOM 740 N N . PRO A 1 93 ? -19.259 -0.757 9.198 1.00 97.25 93 PRO A N 1
ATOM 741 C CA . PRO A 1 93 ? -19.936 -1.095 10.450 1.00 97.25 93 PRO A CA 1
ATOM 742 C C . PRO A 1 93 ? -21.461 -0.907 10.406 1.00 97.25 93 PRO A C 1
ATOM 744 O O . PRO A 1 93 ? -22.153 -1.388 11.303 1.00 97.25 93 PRO A O 1
ATOM 747 N N . TYR A 1 94 ? -22.007 -0.214 9.404 1.00 97.00 94 TYR A N 1
ATOM 748 C CA . TYR A 1 94 ? -23.451 -0.084 9.231 1.00 97.00 94 TYR A CA 1
ATOM 749 C C . TYR A 1 94 ? -24.087 -1.339 8.603 1.00 97.00 94 TYR A C 1
ATOM 751 O O . TYR A 1 94 ? -25.239 -1.657 8.906 1.00 97.00 94 TYR A O 1
ATOM 759 N N . ASN A 1 95 ? -23.333 -2.079 7.783 1.00 95.50 95 ASN A N 1
ATOM 760 C CA . ASN A 1 95 ? -23.795 -3.271 7.060 1.00 95.50 95 ASN A CA 1
ATOM 761 C C . ASN A 1 95 ? -23.027 -4.562 7.431 1.00 95.50 95 ASN A C 1
ATOM 763 O O . ASN A 1 95 ? -23.195 -5.595 6.780 1.00 95.50 95 ASN A O 1
ATOM 767 N N . ASP A 1 96 ? -22.191 -4.527 8.470 1.00 96.25 96 ASP A N 1
ATOM 768 C CA . ASP A 1 96 ? -21.344 -5.648 8.883 1.00 96.25 96 ASP A CA 1
ATOM 769 C C . ASP A 1 96 ? -22.114 -6.689 9.718 1.00 96.25 96 ASP A C 1
ATOM 771 O O . ASP A 1 96 ? -22.307 -6.544 10.923 1.00 96.25 96 ASP A O 1
ATOM 775 N N . ASN A 1 97 ? -22.476 -7.803 9.078 1.00 94.88 97 ASN A N 1
ATOM 776 C CA . ASN A 1 97 ? -23.186 -8.918 9.715 1.00 94.88 97 ASN A CA 1
ATOM 777 C C . ASN A 1 97 ? -22.349 -9.711 10.746 1.00 94.88 97 ASN A C 1
ATOM 779 O O . ASN A 1 97 ? -22.869 -10.645 11.361 1.00 94.88 97 ASN A O 1
ATOM 783 N N . PHE A 1 98 ? -21.057 -9.415 10.915 1.00 95.25 98 PHE A N 1
ATOM 784 C CA . PHE A 1 98 ? -20.181 -10.098 11.872 1.00 95.25 98 PHE A CA 1
ATOM 785 C C . PHE A 1 98 ? -20.111 -9.400 13.233 1.00 95.25 98 PHE A C 1
ATOM 787 O O . PHE A 1 98 ? -19.629 -10.006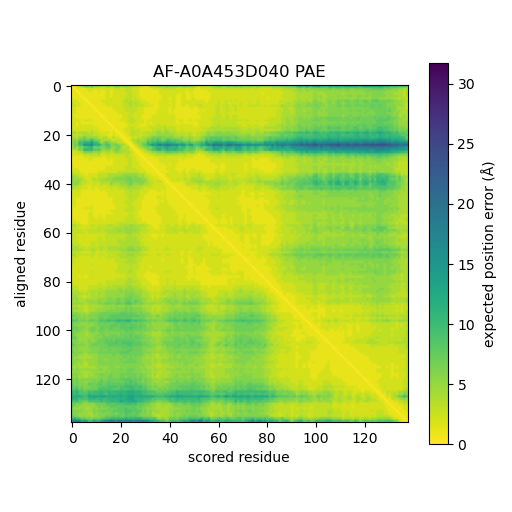 14.197 1.00 95.25 98 PHE A O 1
ATOM 794 N N . ILE A 1 99 ? -20.589 -8.156 13.341 1.00 96.56 99 ILE A N 1
ATOM 795 C CA . ILE A 1 99 ? -20.672 -7.432 14.613 1.00 96.56 99 ILE A CA 1
ATOM 796 C C . ILE A 1 99 ? -22.085 -7.530 15.208 1.00 96.56 99 ILE A C 1
ATOM 798 O O . ILE A 1 99 ? -23.071 -7.585 14.481 1.00 96.56 99 ILE A O 1
ATOM 802 N N . PRO A 1 100 ? -22.220 -7.553 16.547 1.00 97.25 100 PRO A N 1
ATOM 803 C CA . PRO A 1 100 ? -23.510 -7.811 17.193 1.00 97.25 100 PRO A CA 1
ATOM 804 C C . PRO A 1 100 ? -24.530 -6.682 17.012 1.00 97.25 100 PRO A C 1
ATOM 806 O O . PRO A 1 100 ? -25.731 -6.916 17.096 1.00 97.25 100 PRO A O 1
ATOM 809 N N . VAL A 1 101 ? -24.056 -5.447 16.836 1.00 97.75 101 VAL A N 1
ATOM 810 C CA . VAL A 1 101 ? -24.885 -4.252 16.669 1.00 97.75 101 VAL A CA 1
ATOM 811 C C . VAL A 1 101 ? -24.232 -3.395 15.601 1.00 97.75 101 VAL A C 1
ATOM 813 O O . VAL A 1 101 ? -23.109 -2.928 15.797 1.00 97.75 101 VAL A O 1
ATOM 816 N N . HIS A 1 102 ? -24.932 -3.194 14.487 1.00 98.06 102 HIS A N 1
ATOM 817 C CA . HIS A 1 102 ? -24.483 -2.290 13.435 1.00 98.06 102 HIS A CA 1
ATOM 818 C C . HIS A 1 102 ? -24.489 -0.848 13.943 1.00 98.06 102 HIS A C 1
ATOM 820 O O . HIS A 1 102 ? -25.343 -0.459 14.751 1.00 98.06 102 HIS A O 1
ATOM 826 N N . TYR A 1 103 ? -23.550 -0.035 13.468 1.00 97.69 103 TYR A N 1
ATOM 827 C CA . TYR A 1 103 ? -23.445 1.341 13.932 1.00 97.69 103 TYR A CA 1
ATOM 828 C C . TYR A 1 103 ? -22.931 2.325 12.886 1.00 97.69 103 TYR A C 1
ATOM 830 O O . TYR A 1 103 ? -22.203 1.991 11.958 1.00 97.69 103 TYR A O 1
ATOM 838 N N . THR A 1 104 ? -23.306 3.578 13.107 1.00 97.69 104 THR A N 1
ATOM 839 C CA . THR A 1 104 ? -22.882 4.781 12.387 1.00 97.69 104 THR A CA 1
ATOM 840 C C . THR A 1 104 ? -22.161 5.721 13.358 1.00 97.69 104 THR A C 1
ATOM 842 O O . THR A 1 104 ? -21.878 5.357 14.504 1.00 97.69 104 THR A O 1
ATOM 845 N N . SER A 1 105 ? -21.848 6.946 12.930 1.00 97.44 105 SER A N 1
ATOM 846 C CA . SER A 1 105 ? -21.334 7.996 13.819 1.00 97.44 105 SER A CA 1
ATOM 847 C C . SER A 1 105 ? -22.289 8.343 14.968 1.00 97.44 105 SER A C 1
ATOM 849 O O . SER A 1 105 ? -21.840 8.761 16.032 1.00 97.44 105 SER A O 1
ATOM 851 N N . GLU A 1 106 ? -23.588 8.144 14.771 1.00 98.00 106 GLU A N 1
ATOM 852 C CA . GLU A 1 106 ? -24.671 8.579 15.643 1.00 98.00 106 GLU A CA 1
ATOM 853 C C . GLU A 1 106 ? -24.842 7.658 16.859 1.00 98.00 106 GLU A C 1
ATOM 855 O O . GLU A 1 106 ? -25.142 8.132 17.953 1.00 98.00 106 GLU A O 1
ATOM 860 N N . ASN A 1 107 ? -24.606 6.351 16.697 1.00 97.75 107 ASN A N 1
ATOM 861 C CA . ASN A 1 107 ? -24.710 5.340 17.761 1.00 97.75 107 ASN A CA 1
ATOM 862 C C . ASN A 1 107 ? -23.387 4.587 18.016 1.00 97.75 107 ASN A C 1
ATOM 864 O O . ASN A 1 107 ? -23.377 3.497 18.592 1.00 97.75 107 ASN A O 1
ATOM 868 N N . VAL A 1 108 ? -22.249 5.181 17.632 1.00 97.69 108 VAL A N 1
ATOM 869 C CA . VAL A 1 108 ? -20.915 4.553 17.707 1.00 97.69 108 VAL A CA 1
ATOM 870 C C . VAL A 1 108 ? -20.544 4.050 19.108 1.00 97.69 108 VAL A C 1
ATOM 872 O O . VAL A 1 108 ? -19.851 3.041 19.234 1.00 97.69 108 VAL A O 1
ATOM 875 N N . VAL A 1 109 ? -20.992 4.729 20.169 1.00 97.25 109 VAL A N 1
ATOM 876 C CA . VAL A 1 109 ? -20.685 4.351 21.561 1.00 97.25 109 VAL A CA 1
ATOM 877 C C . VAL A 1 109 ? -21.357 3.029 21.928 1.00 97.25 109 VAL A C 1
ATOM 879 O O . VAL A 1 109 ? -20.705 2.137 22.472 1.00 97.25 109 VAL A O 1
ATOM 882 N N . GLU A 1 110 ? -22.638 2.881 21.593 1.00 97.12 110 GLU A N 1
ATOM 883 C CA . GLU A 1 110 ? -23.406 1.659 21.834 1.00 97.12 110 GLU A CA 1
ATOM 884 C C . GLU A 1 110 ? -22.871 0.503 20.983 1.00 97.12 110 GLU A C 1
ATOM 886 O O . GLU A 1 110 ? -22.536 -0.556 21.521 1.00 97.12 110 GLU A O 1
ATOM 891 N N . GLY A 1 111 ? -22.699 0.737 19.677 1.00 97.56 111 GLY A N 1
ATOM 892 C CA . GLY A 1 111 ? -22.195 -0.267 18.741 1.00 97.56 111 GLY A CA 1
ATOM 893 C C . GLY A 1 111 ? -20.823 -0.806 19.141 1.00 97.56 111 GLY A C 1
ATOM 894 O O . GLY A 1 111 ? -20.637 -2.019 19.273 1.00 97.56 111 GLY A O 1
ATOM 895 N N . LYS A 1 112 ? -19.867 0.084 19.449 1.00 96.94 112 LYS A N 1
ATOM 896 C CA . LYS A 1 112 ? -18.529 -0.329 19.904 1.00 96.94 112 LYS A CA 1
ATOM 897 C C . LYS A 1 112 ? -18.538 -0.983 21.285 1.00 96.94 112 LYS A C 1
ATOM 899 O O . LYS A 1 112 ? -17.753 -1.904 21.501 1.00 96.94 112 LYS A O 1
ATOM 904 N N . SER A 1 113 ? -19.401 -0.556 22.212 1.00 96.44 113 SER A N 1
ATOM 905 C CA . SER A 1 113 ? -19.546 -1.215 23.521 1.00 96.44 113 SER A CA 1
ATOM 906 C C . SER A 1 113 ? -20.062 -2.649 23.366 1.00 96.44 113 SER A C 1
ATOM 908 O O . SER A 1 113 ? -19.521 -3.573 23.976 1.00 96.44 113 SER A O 1
ATOM 910 N N . SER A 1 114 ? -21.055 -2.853 22.494 1.00 96.88 114 SER A N 1
ATOM 911 C CA . SER A 1 114 ? -21.588 -4.180 22.178 1.00 96.88 114 SER A CA 1
ATOM 912 C C . SER A 1 114 ? -20.534 -5.074 21.520 1.00 96.88 114 SER A C 1
ATOM 914 O O . SER A 1 114 ? -20.294 -6.190 21.983 1.00 96.88 114 SER A O 1
ATOM 916 N N . ALA A 1 115 ? -19.815 -4.557 20.516 1.00 97.19 115 ALA A N 1
ATOM 917 C CA . ALA A 1 115 ? -18.723 -5.278 19.862 1.00 97.19 115 ALA A CA 1
ATOM 918 C C . ALA A 1 115 ? -17.598 -5.654 20.844 1.00 97.19 115 ALA A C 1
ATOM 920 O O . ALA A 1 115 ? -17.107 -6.782 20.821 1.00 97.19 115 ALA A O 1
ATOM 921 N N . LYS A 1 116 ? -17.223 -4.744 21.755 1.00 97.19 116 LYS A N 1
ATOM 922 C CA . LYS A 1 116 ? -16.223 -5.006 22.801 1.00 97.19 116 LYS A CA 1
ATOM 923 C C . LYS A 1 116 ? -16.660 -6.137 23.734 1.00 97.19 116 LYS A C 1
ATOM 925 O O . LYS A 1 116 ? -15.871 -7.048 23.971 1.00 97.19 116 LYS A O 1
ATOM 930 N N . ARG A 1 117 ? -17.905 -6.101 24.223 1.00 96.38 117 ARG A N 1
ATOM 931 C CA . ARG A 1 117 ? -18.468 -7.130 25.111 1.00 96.38 117 ARG A CA 1
ATOM 932 C C . ARG A 1 117 ? -18.489 -8.499 24.437 1.00 96.38 117 ARG A C 1
ATOM 934 O O . ARG A 1 117 ? -18.035 -9.475 25.030 1.00 96.38 117 ARG A O 1
ATOM 941 N N . ALA A 1 118 ? -18.950 -8.553 23.187 1.00 96.69 118 ALA A N 1
ATOM 942 C CA . ALA A 1 118 ? -18.979 -9.784 22.401 1.00 96.69 118 ALA A CA 1
ATOM 943 C C . ALA A 1 118 ? -17.568 -10.350 22.171 1.00 96.69 118 ALA A C 1
ATOM 945 O O . ALA A 1 118 ? -17.356 -11.557 22.274 1.00 96.69 118 ALA A O 1
ATOM 946 N N . LEU A 1 119 ? -16.578 -9.487 21.915 1.00 97.00 119 LEU A N 1
ATOM 947 C CA . LEU A 1 119 ? -15.184 -9.906 21.773 1.00 97.00 119 LEU A CA 1
ATOM 948 C C . LEU A 1 119 ? -14.595 -10.418 23.096 1.00 97.00 119 LEU A C 1
ATOM 950 O O . LEU A 1 119 ? -13.940 -11.459 23.100 1.00 97.00 119 LEU A O 1
ATOM 954 N N . GLN A 1 120 ? -14.841 -9.723 24.213 1.00 97.38 120 GLN A N 1
ATOM 955 C CA . GLN A 1 120 ? -14.417 -10.168 25.545 1.00 97.38 120 GLN A CA 1
ATOM 956 C C . GLN A 1 120 ? -15.017 -11.536 25.884 1.00 97.38 120 GLN A C 1
ATOM 958 O O . GLN A 1 120 ? -14.286 -12.423 26.310 1.00 97.38 120 GLN A O 1
ATOM 963 N N . GLU A 1 121 ? -16.307 -11.744 25.615 1.00 96.88 121 GLU A N 1
ATOM 964 C CA . GLU A 1 121 ? -16.985 -13.024 25.838 1.00 96.88 121 GLU A CA 1
ATOM 965 C C . GLU A 1 121 ? -16.383 -14.140 24.985 1.00 96.88 121 GLU A C 1
ATOM 967 O O . GLU A 1 121 ? -15.987 -15.181 25.508 1.00 96.88 121 GLU A O 1
ATOM 972 N N . LYS A 1 122 ? -16.233 -13.895 23.678 1.00 96.38 122 LYS A N 1
ATOM 973 C CA . LYS A 1 122 ? -15.690 -14.872 22.725 1.00 96.38 122 LYS A CA 1
ATOM 974 C C . LYS A 1 122 ? -14.262 -15.306 23.065 1.00 96.38 122 LYS A C 1
ATOM 976 O O . LYS A 1 122 ? -13.881 -16.431 22.755 1.00 96.38 122 LYS A O 1
ATOM 981 N N . LEU A 1 123 ? -13.477 -14.424 23.683 1.00 96.88 123 LEU A N 1
ATOM 982 C CA . LEU A 1 123 ? -12.099 -14.691 24.099 1.00 96.88 123 LEU A CA 1
ATOM 983 C C . LEU A 1 123 ? -11.973 -15.116 25.574 1.00 96.88 123 LEU A C 1
ATOM 985 O O . LEU A 1 123 ? -10.857 -15.333 26.039 1.00 96.88 123 LEU A O 1
ATOM 989 N N . GLY A 1 124 ? -13.080 -15.227 26.317 1.00 96.75 124 GLY A N 1
ATOM 990 C CA . GLY A 1 124 ? -13.065 -15.572 27.743 1.00 96.75 124 GLY A CA 1
ATOM 991 C C . GLY A 1 124 ? -12.420 -14.508 28.642 1.00 96.75 124 GLY A C 1
ATOM 992 O O . GLY A 1 124 ? -11.920 -14.826 29.719 1.00 96.75 124 GLY A O 1
ATOM 993 N N . LEU A 1 125 ? -12.394 -13.249 28.204 1.00 96.88 125 LEU A N 1
ATOM 994 C CA . LEU A 1 125 ? -11.864 -12.121 28.966 1.00 96.88 125 LEU A CA 1
ATOM 995 C C . LEU A 1 125 ? -12.898 -11.598 29.968 1.00 96.88 125 LEU A C 1
ATOM 997 O O . LEU A 1 125 ? -14.109 -11.692 29.764 1.00 96.88 125 LEU A O 1
ATOM 1001 N N . HIS A 1 126 ? -12.414 -10.963 31.037 1.00 94.94 126 HIS A N 1
ATOM 1002 C CA . HIS A 1 126 ? -13.289 -10.264 31.974 1.00 94.94 126 HIS A CA 1
ATOM 1003 C C . HIS A 1 126 ? -14.048 -9.128 31.276 1.00 94.94 126 HIS A C 1
ATOM 1005 O O . HIS A 1 126 ? -13.456 -8.305 30.574 1.00 94.94 126 HIS A O 1
ATOM 1011 N N . GLN A 1 127 ? -15.356 -9.070 31.523 1.00 93.94 127 GLN A N 1
ATOM 1012 C CA . GLN A 1 127 ? -16.258 -8.039 31.013 1.00 93.94 127 GLN A CA 1
ATOM 1013 C C . GLN A 1 127 ? -16.065 -6.739 31.795 1.00 93.94 127 GLN A C 1
ATOM 1015 O O . GLN A 1 127 ? -16.779 -6.459 32.756 1.00 93.94 127 GLN A O 1
ATOM 1020 N N . THR A 1 128 ? -15.044 -5.972 31.419 1.00 93.50 128 THR A N 1
ATOM 1021 C CA . THR A 1 128 ? -14.705 -4.698 32.060 1.00 93.50 128 THR A CA 1
ATOM 1022 C C . THR A 1 128 ? -14.709 -3.540 31.070 1.00 93.50 128 THR A C 1
ATOM 1024 O O . THR A 1 128 ? -14.493 -3.701 29.863 1.00 93.50 128 THR A O 1
ATOM 1027 N N . ASP A 1 129 ? -14.861 -2.330 31.606 1.00 90.88 129 ASP A N 1
ATOM 1028 C CA . ASP A 1 129 ? -14.777 -1.090 30.834 1.00 90.88 129 ASP A CA 1
ATOM 1029 C C . ASP A 1 129 ? -13.336 -0.646 30.533 1.00 90.88 129 ASP A C 1
ATOM 1031 O O . ASP A 1 129 ? -13.126 0.315 29.795 1.00 90.88 129 ASP A O 1
ATOM 1035 N N . SER A 1 130 ? -12.327 -1.392 30.992 1.00 93.25 130 SER A N 1
ATOM 1036 C CA . SER A 1 130 ? -10.911 -1.110 30.729 1.00 93.25 130 SER A CA 1
ATOM 1037 C C . SER A 1 130 ? -10.579 -1.111 29.226 1.00 93.25 130 SER A C 1
ATOM 1039 O O . SER A 1 130 ? -11.225 -1.837 28.464 1.00 93.25 130 SER A O 1
ATOM 1041 N N . PRO A 1 131 ? -9.578 -0.339 28.763 1.00 95.06 131 PRO A N 1
ATOM 1042 C CA . PRO A 1 131 ? -9.161 -0.351 27.362 1.00 95.06 131 PRO A CA 1
ATOM 1043 C C . PRO A 1 131 ? -8.816 -1.763 26.871 1.00 95.06 131 PRO A C 1
ATOM 1045 O O . PRO A 1 131 ? -8.125 -2.511 27.561 1.00 95.06 131 PRO A O 1
ATOM 1048 N N . LEU A 1 132 ? -9.282 -2.109 25.670 1.00 95.06 132 LEU A N 1
ATOM 1049 C CA . LEU A 1 132 ? -8.963 -3.367 24.999 1.00 95.06 132 LEU A CA 1
ATOM 1050 C C . LEU A 1 132 ? -8.037 -3.073 23.817 1.00 95.06 132 LEU A C 1
ATOM 1052 O O . LEU A 1 132 ? -8.364 -2.241 22.971 1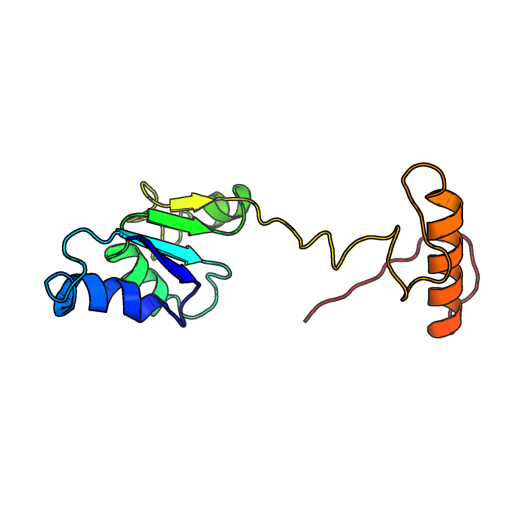.00 95.06 132 LEU A O 1
ATOM 1056 N N . VAL A 1 133 ? -6.897 -3.757 23.759 1.00 96.31 133 VAL A N 1
ATOM 1057 C CA . VAL A 1 133 ? -5.929 -3.639 22.662 1.00 96.31 133 VAL A CA 1
ATOM 1058 C C . VAL A 1 133 ? -5.959 -4.930 21.854 1.00 96.31 133 VAL A C 1
ATOM 1060 O O . VAL A 1 133 ? -5.714 -6.004 22.396 1.00 96.31 133 VAL A O 1
ATOM 1063 N N . GLY A 1 134 ? -6.280 -4.821 20.564 1.00 94.12 134 GLY A N 1
ATOM 1064 C CA . GLY A 1 134 ? -6.266 -5.934 19.617 1.00 94.12 134 GLY A CA 1
ATOM 1065 C C . GLY A 1 134 ? -5.091 -5.815 18.653 1.00 94.12 134 GLY A C 1
ATOM 1066 O O . GLY A 1 134 ? -4.858 -4.744 18.097 1.00 94.12 134 GLY A O 1
ATOM 1067 N N . ILE A 1 135 ? -4.369 -6.916 18.444 1.00 96.69 135 ILE A N 1
ATOM 1068 C CA . ILE A 1 135 ? -3.318 -7.026 17.429 1.00 96.69 135 ILE A CA 1
ATOM 1069 C C . ILE A 1 135 ? -3.760 -8.094 16.435 1.00 96.69 135 ILE A C 1
ATOM 1071 O O . ILE A 1 135 ? -3.946 -9.250 16.805 1.00 96.69 135 ILE A O 1
ATOM 1075 N N . ILE A 1 136 ? -3.931 -7.692 15.178 1.00 94.06 136 ILE A N 1
ATOM 1076 C CA . ILE A 1 136 ? -4.171 -8.593 14.051 1.00 94.06 136 ILE A CA 1
ATOM 1077 C C . ILE A 1 136 ? -3.003 -8.375 13.092 1.00 94.06 136 ILE A C 1
ATOM 1079 O O . ILE A 1 136 ? -2.941 -7.354 12.407 1.00 94.06 136 ILE A O 1
ATOM 1083 N N . SER A 1 137 ? -2.044 -9.299 13.096 1.00 92.12 137 SER A N 1
ATOM 1084 C CA . SER A 1 137 ? -0.892 -9.292 12.192 1.00 92.12 137 SER A CA 1
ATOM 1085 C C . SER A 1 137 ? -0.855 -10.571 11.359 1.00 92.12 137 SER A C 1
ATOM 1087 O O . SER A 1 137 ? -1.590 -11.523 11.625 1.00 92.12 137 SER A O 1
ATOM 1089 N N . ARG A 1 138 ? -0.002 -10.570 10.334 1.00 70.94 138 ARG A N 1
ATOM 1090 C CA . ARG A 1 138 ? 0.497 -11.810 9.730 1.00 70.94 138 ARG A CA 1
ATOM 1091 C C . ARG A 1 138 ? 1.565 -12.438 10.618 1.00 70.94 138 ARG A C 1
ATOM 1093 O O . ARG A 1 138 ? 2.121 -11.686 11.455 1.00 70.94 138 ARG A O 1
#

InterPro domains:
  IPR013534 Starch synthase, catalytic domain [PF08323] (1-67)

pLDDT: mean 95.43, std 4.15, range [70.94, 98.56]

Solvent-accessible surface area (backbone atoms only — not comparable to full-atom values): 8016 Å² total; per-residue (Å²): 100,76,48,77,34,59,38,39,90,35,19,64,54,34,40,48,36,73,74,71,37,32,86,69,86,40,77,76,50,40,34,36,38,34,44,80,58,74,89,52,50,46,70,42,39,27,52,18,51,74,49,31,72,36,34,35,26,56,23,52,66,59,44,59,74,48,36,79,38,83,55,34,42,91,44,42,96,44,51,44,38,45,70,69,86,78,64,58,88,77,68,28,56,66,76,37,87,88,49,86,43,58,30,51,91,87,45,38,69,60,19,51,50,46,39,50,50,53,51,25,58,78,68,71,44,78,91,62,91,66,91,82,87,84,86,90,77,134